Protein AF-A0A832YCL0-F1 (afdb_monomer_lite)

Structure (mmCIF, N/CA/C/O backbone):
data_AF-A0A832YCL0-F1
#
_entry.id   AF-A0A832YCL0-F1
#
loop_
_atom_site.group_PDB
_atom_site.id
_atom_site.type_symbol
_atom_site.label_atom_id
_atom_site.label_alt_id
_atom_site.label_comp_id
_atom_site.label_asym_id
_atom_site.label_entity_id
_atom_site.label_seq_id
_atom_site.pdbx_PDB_ins_code
_atom_site.Cartn_x
_atom_site.Cartn_y
_atom_site.Cartn_z
_atom_site.occupancy
_atom_site.B_iso_or_equiv
_atom_s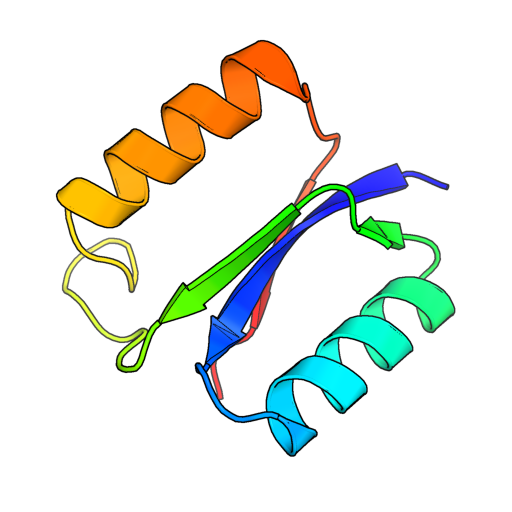ite.auth_seq_id
_atom_site.auth_comp_id
_atom_site.auth_asym_id
_atom_site.auth_atom_id
_atom_site.pdbx_PDB_model_num
ATOM 1 N N . MET A 1 1 ? -15.245 -4.233 7.328 1.00 83.50 1 MET A N 1
ATOM 2 C CA . MET A 1 1 ? -14.255 -4.202 6.237 1.00 83.50 1 MET A CA 1
ATOM 3 C C . MET A 1 1 ? -13.061 -3.449 6.785 1.00 83.50 1 MET A C 1
ATOM 5 O O . MET A 1 1 ? -13.268 -2.330 7.244 1.00 83.50 1 MET A O 1
ATOM 9 N N . ASN A 1 2 ? -11.890 -4.082 6.855 1.00 95.81 2 ASN A N 1
ATOM 10 C CA . ASN A 1 2 ? -10.706 -3.438 7.427 1.00 95.81 2 ASN A CA 1
ATOM 11 C C . ASN A 1 2 ? -10.255 -2.312 6.495 1.00 95.81 2 ASN A C 1
ATOM 13 O O . ASN A 1 2 ? -10.332 -2.433 5.272 1.00 95.81 2 ASN A O 1
ATOM 17 N N . SER A 1 3 ? -9.837 -1.197 7.063 1.00 97.94 3 SER A N 1
ATOM 18 C CA . SER A 1 3 ? -9.333 -0.052 6.322 1.00 97.94 3 SER A CA 1
ATOM 19 C C . SER A 1 3 ? -7.870 -0.250 5.933 1.00 97.94 3 SER A C 1
ATOM 21 O O . SER A 1 3 ? -7.079 -0.789 6.707 1.00 97.94 3 SER A O 1
ATOM 23 N N . ALA A 1 4 ? -7.509 0.186 4.729 1.00 98.31 4 ALA A N 1
ATOM 24 C CA . ALA A 1 4 ? -6.175 -0.010 4.181 1.00 98.31 4 ALA A CA 1
ATOM 25 C C . ALA A 1 4 ? -5.587 1.280 3.604 1.00 98.31 4 ALA A C 1
ATOM 27 O O . ALA A 1 4 ? -6.298 2.109 3.031 1.00 98.31 4 ALA A O 1
ATOM 28 N N . ILE A 1 5 ? -4.267 1.411 3.697 1.00 98.19 5 ILE A N 1
ATOM 29 C CA . ILE A 1 5 ? -3.483 2.225 2.763 1.00 98.19 5 ILE A CA 1
ATOM 30 C C . ILE A 1 5 ? -2.891 1.269 1.733 1.00 98.19 5 ILE A C 1
ATOM 32 O O . ILE A 1 5 ? -2.230 0.306 2.115 1.00 98.19 5 ILE A O 1
ATOM 36 N N . LEU A 1 6 ? -3.118 1.538 0.450 1.00 97.94 6 LEU A N 1
ATOM 37 C CA . LEU A 1 6 ? -2.488 0.815 -0.651 1.00 97.94 6 LEU A CA 1
ATOM 38 C C . LEU A 1 6 ? -1.214 1.549 -1.078 1.00 97.94 6 LEU A C 1
ATOM 40 O O . LEU A 1 6 ? -1.242 2.762 -1.285 1.00 97.94 6 LEU A O 1
ATOM 44 N N . ILE A 1 7 ? -0.115 0.821 -1.229 1.00 97.62 7 ILE A N 1
ATOM 45 C CA . ILE A 1 7 ? 1.124 1.283 -1.857 1.00 97.62 7 ILE A CA 1
ATOM 46 C C . ILE A 1 7 ? 1.342 0.408 -3.091 1.00 97.62 7 ILE A C 1
ATOM 48 O O . ILE A 1 7 ? 1.449 -0.803 -2.942 1.00 97.62 7 ILE A O 1
ATOM 52 N N . THR A 1 8 ? 1.375 1.006 -4.283 1.00 97.00 8 THR A N 1
ATOM 53 C CA . THR A 1 8 ? 1.501 0.285 -5.566 1.00 97.00 8 THR A CA 1
ATOM 54 C C . THR A 1 8 ? 2.205 1.155 -6.621 1.00 97.00 8 THR A C 1
ATOM 56 O O . THR A 1 8 ? 2.561 2.320 -6.369 1.00 97.00 8 THR A O 1
ATOM 59 N N . TYR A 1 9 ? 2.429 0.599 -7.809 1.00 96.00 9 TYR A N 1
ATOM 60 C CA . TYR A 1 9 ? 3.047 1.292 -8.932 1.00 96.00 9 TYR A CA 1
ATOM 61 C C . TYR A 1 9 ? 2.172 2.432 -9.470 1.00 96.00 9 TYR A C 1
ATOM 63 O O . TYR A 1 9 ? 0.944 2.419 -9.389 1.00 96.00 9 TYR A O 1
ATOM 71 N N . ASN A 1 10 ? 2.807 3.460 -10.037 1.00 94.62 10 ASN A N 1
ATOM 72 C CA . ASN A 1 10 ? 2.112 4.586 -10.667 1.00 94.62 10 ASN A CA 1
ATOM 73 C C . ASN A 1 10 ? 1.716 4.277 -12.124 1.00 94.62 10 ASN A C 1
ATOM 75 O O . ASN A 1 10 ? 2.094 5.005 -13.042 1.00 94.62 10 ASN A O 1
ATOM 79 N N . GLU A 1 11 ? 0.982 3.183 -12.315 1.00 95.44 11 GLU A N 1
ATOM 80 C CA . GLU A 1 11 ? 0.494 2.688 -13.605 1.00 95.44 11 GLU A CA 1
ATOM 81 C C . GLU A 1 11 ? -1.002 2.387 -13.483 1.00 95.44 11 GLU A C 1
ATOM 83 O O . GLU A 1 11 ? -1.418 1.665 -12.580 1.00 95.44 11 GLU A O 1
ATOM 88 N N . ASP A 1 12 ? -1.834 2.977 -14.345 1.00 94.88 12 ASP A N 1
ATOM 89 C CA . ASP A 1 12 ? -3.291 2.983 -14.147 1.00 94.88 12 ASP A CA 1
ATOM 90 C C . ASP A 1 12 ? -3.915 1.582 -14.124 1.00 94.88 12 ASP A C 1
ATOM 92 O O . ASP A 1 12 ? -4.830 1.340 -13.333 1.00 94.88 12 ASP A O 1
ATOM 96 N N . ASP A 1 13 ? -3.420 0.665 -14.956 1.00 95.88 13 ASP A N 1
ATOM 97 C CA . ASP A 1 13 ? -3.913 -0.713 -14.994 1.00 95.88 13 ASP A CA 1
ATOM 98 C C . ASP A 1 13 ? -3.536 -1.470 -13.714 1.00 95.88 13 ASP A C 1
ATOM 100 O O . ASP A 1 13 ? -4.410 -2.076 -13.091 1.00 95.88 13 ASP A O 1
ATOM 104 N N . VAL A 1 14 ? -2.291 -1.317 -13.248 1.00 95.62 14 VAL A N 1
ATOM 105 C CA . VAL A 1 14 ? -1.812 -1.889 -11.977 1.00 95.62 14 VAL A CA 1
ATOM 106 C C . VAL A 1 14 ? -2.626 -1.347 -10.800 1.00 95.62 14 VAL A C 1
ATOM 108 O O . VAL A 1 14 ? -3.104 -2.098 -9.954 1.00 95.62 14 VAL A O 1
ATOM 111 N N . ILE A 1 15 ? -2.884 -0.038 -10.775 1.00 96.38 15 ILE A N 1
ATOM 112 C CA . ILE A 1 15 ? -3.684 0.597 -9.723 1.00 96.38 15 ILE A CA 1
ATOM 113 C C . ILE A 1 15 ? -5.109 0.042 -9.698 1.00 96.38 15 ILE A C 1
ATOM 115 O O . ILE A 1 15 ? -5.653 -0.204 -8.620 1.00 96.38 15 ILE A O 1
ATOM 119 N N . ARG A 1 16 ? -5.746 -0.112 -10.863 1.00 97.38 16 ARG A N 1
ATOM 120 C CA . ARG A 1 16 ? -7.117 -0.637 -10.954 1.00 97.38 16 ARG A CA 1
ATOM 121 C C . ARG A 1 16 ? -7.189 -2.078 -10.475 1.00 97.38 16 ARG A C 1
ATOM 123 O O . ARG A 1 16 ? -8.113 -2.407 -9.733 1.00 97.38 16 ARG A O 1
ATOM 130 N N . GLU A 1 17 ? -6.225 -2.900 -10.871 1.00 97.19 17 GLU A N 1
ATOM 131 C CA . GLU A 1 17 ? -6.121 -4.284 -10.424 1.00 97.19 17 GLU A CA 1
ATOM 132 C C . GLU A 1 17 ? -5.938 -4.358 -8.906 1.00 97.19 17 GLU A C 1
ATOM 134 O O . GLU A 1 17 ? -6.760 -4.966 -8.221 1.00 97.19 17 GLU A O 1
ATOM 139 N N . ALA A 1 18 ? -4.947 -3.655 -8.359 1.00 97.62 18 ALA A N 1
ATOM 140 C CA . ALA A 1 18 ? -4.662 -3.652 -6.927 1.00 97.62 18 ALA A CA 1
ATOM 141 C C . ALA A 1 18 ? -5.864 -3.183 -6.086 1.00 97.62 18 ALA A C 1
ATOM 143 O O . ALA A 1 18 ? -6.160 -3.750 -5.029 1.00 97.62 18 ALA A O 1
ATOM 144 N N . LEU A 1 19 ? -6.613 -2.182 -6.564 1.00 98.00 19 LEU A N 1
ATOM 145 C CA . LEU A 1 19 ? -7.855 -1.738 -5.926 1.00 98.00 19 LEU A CA 1
ATOM 146 C C . LEU A 1 19 ? -8.948 -2.816 -5.967 1.00 98.00 19 LEU A C 1
ATOM 148 O O . LEU A 1 19 ? -9.602 -3.045 -4.949 1.00 98.00 19 LEU A O 1
ATOM 152 N N . ALA A 1 20 ? -9.137 -3.489 -7.105 1.00 98.19 20 ALA A N 1
ATOM 153 C CA . ALA A 1 20 ? -10.117 -4.567 -7.243 1.00 98.19 20 ALA A CA 1
ATOM 154 C C . ALA A 1 20 ? -9.772 -5.781 -6.363 1.00 98.19 20 ALA A C 1
ATOM 156 O O . ALA A 1 20 ? -10.666 -6.392 -5.768 1.00 98.19 20 ALA A O 1
ATOM 157 N N . LEU A 1 21 ? -8.483 -6.104 -6.228 1.00 97.50 21 LEU A N 1
ATOM 158 C CA . LEU A 1 21 ? -7.995 -7.150 -5.330 1.00 97.50 21 LEU A CA 1
ATOM 159 C C . LEU A 1 21 ? -8.232 -6.785 -3.860 1.00 97.50 21 LEU A C 1
ATOM 161 O O . LEU A 1 21 ? -8.714 -7.623 -3.097 1.00 97.50 21 LEU A O 1
ATOM 165 N N . CYS A 1 22 ? -7.967 -5.534 -3.465 1.00 97.94 22 CYS A N 1
ATOM 166 C CA . CYS A 1 22 ? -8.260 -5.054 -2.111 1.00 97.94 22 CYS A CA 1
ATOM 167 C C . CYS A 1 22 ? -9.754 -5.161 -1.776 1.00 97.94 22 CYS A C 1
ATOM 169 O O . CYS A 1 22 ? -10.101 -5.680 -0.714 1.00 97.94 22 CYS A O 1
ATOM 171 N N . ASP A 1 23 ? -10.630 -4.711 -2.678 1.00 98.00 23 ASP A N 1
ATOM 172 C CA . ASP A 1 23 ? -12.084 -4.782 -2.489 1.00 98.00 23 ASP A CA 1
ATOM 173 C C . ASP A 1 23 ? -12.560 -6.237 -2.357 1.00 98.00 23 ASP A C 1
ATOM 175 O O . ASP A 1 23 ? -13.247 -6.591 -1.395 1.00 98.00 23 ASP A O 1
ATOM 179 N N . SER A 1 24 ? -12.082 -7.117 -3.245 1.00 98.00 24 SER A N 1
ATOM 180 C CA . SER A 1 24 ? -12.383 -8.557 -3.220 1.00 98.00 24 SER A CA 1
ATOM 181 C C . SER A 1 24 ? -11.909 -9.242 -1.933 1.00 98.00 24 SER A C 1
ATOM 183 O O . SER A 1 24 ? -12.569 -10.152 -1.431 1.00 98.00 24 SER A O 1
ATOM 185 N N . ALA A 1 25 ? -10.782 -8.796 -1.372 1.00 97.25 25 ALA A N 1
ATOM 186 C CA . ALA A 1 25 ? -10.232 -9.288 -0.110 1.00 97.25 25 ALA A CA 1
ATOM 187 C C . ALA A 1 25 ? -10.902 -8.674 1.137 1.00 97.25 25 ALA A C 1
ATOM 189 O O . ALA A 1 25 ? -10.544 -9.021 2.264 1.00 97.25 25 A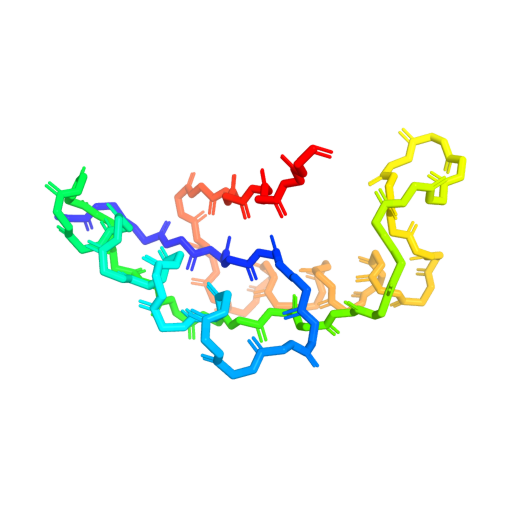LA A O 1
ATOM 190 N N . GLY A 1 26 ? -11.882 -7.781 0.970 1.00 97.56 26 GLY A N 1
ATOM 191 C CA . GLY A 1 26 ? -12.590 -7.158 2.084 1.00 97.56 26 GLY A CA 1
ATOM 192 C C . GLY A 1 26 ? -11.800 -6.039 2.765 1.00 97.56 26 GLY A C 1
ATOM 193 O O . GLY A 1 26 ? -11.945 -5.836 3.980 1.00 97.56 26 GLY A O 1
ATOM 194 N N . TYR A 1 27 ? -11.004 -5.296 1.993 1.00 98.25 27 TYR A N 1
ATOM 195 C CA . TYR A 1 27 ? -10.326 -4.081 2.434 1.00 98.25 27 TYR A CA 1
ATOM 196 C C . TYR A 1 27 ? -10.917 -2.828 1.790 1.00 98.25 27 TYR A C 1
ATOM 198 O O . TYR A 1 27 ? -11.047 -2.724 0.574 1.00 98.25 27 TYR A O 1
ATOM 206 N N . LYS A 1 28 ? -11.190 -1.816 2.617 1.00 97.69 28 LYS A N 1
ATOM 207 C CA . LYS A 1 28 ? -11.558 -0.476 2.155 1.00 97.69 28 LYS A CA 1
ATOM 208 C C . LYS A 1 28 ? -10.303 0.385 2.054 1.00 97.69 28 LYS A C 1
ATOM 210 O O . LYS A 1 28 ? -9.785 0.840 3.075 1.00 97.69 28 LYS A O 1
ATOM 215 N N . VAL A 1 29 ? -9.839 0.651 0.838 1.00 97.69 29 VAL A N 1
ATOM 216 C CA . VAL A 1 29 ? -8.677 1.523 0.609 1.00 97.69 29 VAL A CA 1
ATOM 217 C C . VAL A 1 29 ? -9.050 2.981 0.898 1.00 97.69 29 VAL A C 1
ATOM 219 O O . VAL A 1 29 ? -9.905 3.559 0.230 1.00 97.69 29 VAL A O 1
ATOM 222 N N . LEU A 1 30 ? -8.422 3.576 1.915 1.00 97.19 30 LEU A N 1
ATOM 223 C CA . LEU A 1 30 ? -8.612 4.978 2.306 1.00 97.19 30 LEU A CA 1
ATOM 224 C C . LEU A 1 30 ? -7.675 5.917 1.542 1.00 97.19 30 LEU A C 1
ATOM 226 O O . LEU A 1 30 ? -8.054 7.036 1.211 1.00 97.19 30 LEU A O 1
ATOM 230 N N . HIS A 1 31 ? -6.456 5.451 1.267 1.00 96.94 31 HIS A N 1
ATOM 231 C CA . HIS A 1 31 ? -5.429 6.187 0.537 1.00 96.94 31 HIS A CA 1
ATOM 232 C C . HIS A 1 31 ? -4.653 5.246 -0.381 1.00 96.94 31 HIS A C 1
ATOM 234 O O . HIS A 1 31 ? -4.411 4.092 -0.031 1.00 96.94 31 HIS A O 1
ATOM 240 N N . ASN A 1 32 ? -4.232 5.769 -1.532 1.00 95.25 32 ASN A N 1
ATOM 241 C CA . ASN A 1 32 ? -3.341 5.087 -2.461 1.00 95.25 32 ASN A CA 1
ATOM 242 C C . ASN A 1 32 ? -2.067 5.924 -2.644 1.00 95.25 32 ASN A C 1
ATOM 244 O O . ASN A 1 32 ? -2.125 7.039 -3.168 1.00 95.25 32 ASN A O 1
ATOM 248 N N . ILE A 1 33 ? -0.934 5.382 -2.208 1.00 95.31 33 ILE A N 1
ATOM 249 C CA . ILE A 1 33 ? 0.395 5.950 -2.404 1.00 95.31 33 ILE A CA 1
ATOM 250 C C . ILE A 1 33 ? 1.003 5.301 -3.647 1.00 95.31 33 ILE A C 1
ATOM 252 O O . ILE A 1 33 ? 1.444 4.155 -3.627 1.00 95.31 33 ILE A O 1
ATOM 256 N N . LYS A 1 34 ? 1.076 6.080 -4.722 1.00 93.81 34 LYS A N 1
ATOM 257 C CA . LYS A 1 34 ? 1.633 5.642 -6.003 1.00 93.81 34 LYS A CA 1
ATOM 258 C C . LYS A 1 34 ? 3.116 5.987 -6.085 1.00 93.81 34 LYS A C 1
ATOM 260 O O . LYS A 1 34 ? 3.513 7.109 -5.736 1.00 93.81 34 LYS A O 1
ATOM 265 N N . HIS A 1 35 ? 3.938 5.062 -6.571 1.00 91.44 35 HIS A N 1
ATOM 266 C CA . HIS A 1 35 ? 5.355 5.321 -6.822 1.00 91.44 35 HIS A CA 1
ATOM 267 C C . HIS A 1 35 ? 5.863 4.585 -8.065 1.00 91.44 35 HIS A C 1
ATOM 269 O O . HIS A 1 35 ? 5.339 3.549 -8.434 1.00 91.44 35 HIS A O 1
ATOM 275 N N . HIS A 1 36 ? 6.887 5.119 -8.732 1.00 90.56 36 HIS A N 1
ATOM 276 C CA . HIS A 1 36 ? 7.450 4.476 -9.927 1.00 90.56 36 HIS A CA 1
ATOM 277 C C . HIS A 1 36 ? 8.405 3.321 -9.596 1.00 90.56 36 HIS A C 1
ATOM 279 O O . HIS A 1 36 ? 8.704 2.514 -10.465 1.00 90.56 36 HIS A O 1
ATOM 285 N N . PHE A 1 37 ? 8.915 3.257 -8.364 1.00 90.12 37 PHE A N 1
ATOM 286 C CA . PHE A 1 37 ? 9.915 2.273 -7.964 1.00 90.12 37 PHE A CA 1
ATOM 287 C C . PHE A 1 37 ? 9.685 1.831 -6.519 1.00 90.12 37 PHE A C 1
ATOM 289 O O . PHE A 1 37 ? 9.792 2.648 -5.608 1.00 90.12 37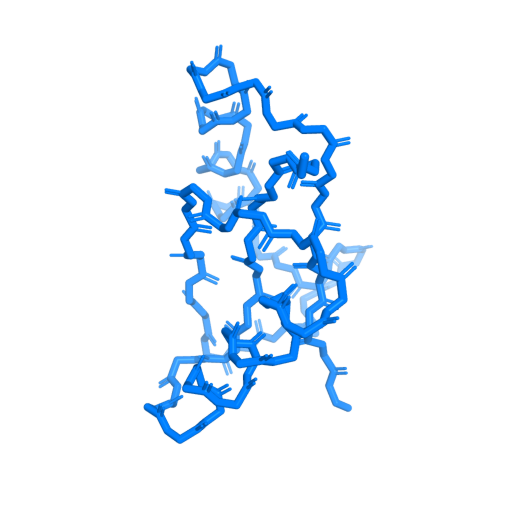 PHE A O 1
ATOM 296 N N . LEU A 1 38 ? 9.384 0.549 -6.314 1.00 93.75 38 LEU A N 1
ATOM 297 C CA . LEU A 1 38 ? 9.074 -0.034 -5.001 1.00 93.75 38 LEU A CA 1
ATOM 298 C C . LEU A 1 38 ? 10.204 -0.904 -4.428 1.00 93.75 38 LEU A C 1
ATOM 300 O O . LEU A 1 38 ? 9.999 -1.647 -3.475 1.00 93.75 38 LEU A O 1
ATOM 304 N N . GLN A 1 39 ? 11.423 -0.761 -4.954 1.00 93.06 39 GLN A N 1
ATOM 305 C CA . GLN A 1 39 ? 12.600 -1.537 -4.542 1.00 93.06 39 GLN A CA 1
ATOM 306 C C . GLN A 1 39 ? 13.665 -0.659 -3.863 1.00 93.06 39 GLN A C 1
ATOM 308 O O . GLN A 1 39 ? 14.859 -0.970 -3.861 1.00 93.06 39 GLN A O 1
A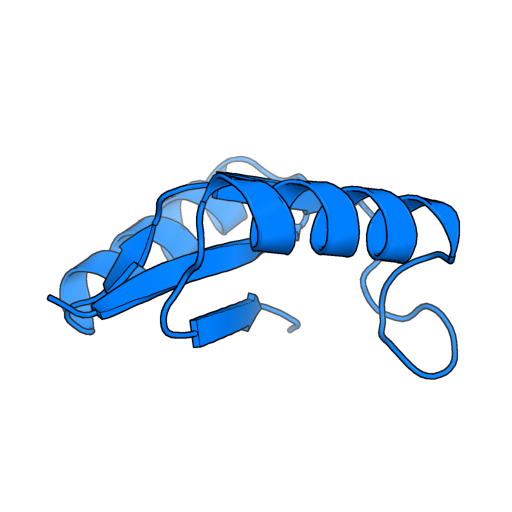TOM 313 N N . ALA A 1 40 ? 13.263 0.479 -3.284 1.00 93.19 40 ALA A N 1
ATOM 314 C CA . ALA A 1 40 ? 14.180 1.294 -2.496 1.00 93.19 40 ALA A CA 1
ATOM 315 C C . ALA A 1 40 ? 14.720 0.481 -1.298 1.00 93.19 40 ALA A C 1
ATOM 317 O O . ALA A 1 40 ? 13.976 -0.290 -0.684 1.00 93.19 40 ALA A O 1
ATOM 318 N N . PRO A 1 41 ? 15.997 0.655 -0.909 1.00 92.50 41 PRO A N 1
ATOM 319 C CA . PRO A 1 41 ? 16.580 -0.114 0.183 1.00 92.50 41 PRO A CA 1
ATOM 320 C C . PRO A 1 41 ? 15.769 -0.029 1.486 1.00 92.50 41 PRO A C 1
ATOM 322 O O . PRO A 1 41 ? 15.235 1.025 1.836 1.00 92.50 41 PRO A O 1
ATOM 325 N N . LYS A 1 42 ? 15.763 -1.130 2.247 1.00 93.00 42 LYS A N 1
ATOM 326 C CA . LYS A 1 42 ? 15.073 -1.338 3.539 1.00 93.00 42 LYS A CA 1
ATOM 327 C C . LYS A 1 42 ? 13.553 -1.484 3.472 1.00 93.00 42 LYS A C 1
ATOM 329 O O . LYS A 1 42 ? 13.045 -2.427 4.062 1.00 93.00 42 LYS A O 1
ATOM 334 N N . TYR A 1 43 ? 12.846 -0.562 2.823 1.00 92.88 43 TYR A N 1
ATOM 335 C CA . TYR A 1 43 ? 11.381 -0.464 2.939 1.00 92.88 43 TYR A CA 1
ATOM 336 C C . TYR A 1 43 ? 10.642 -0.460 1.598 1.00 92.88 43 TYR A C 1
ATOM 338 O O . TYR A 1 43 ? 9.441 -0.217 1.575 1.00 92.88 43 TYR A O 1
ATOM 346 N N . GLY A 1 44 ? 11.350 -0.624 0.481 1.00 93.56 44 GLY A N 1
ATOM 347 C CA . GLY A 1 44 ? 10.782 -0.552 -0.864 1.00 93.56 44 GLY A CA 1
ATOM 348 C C . GLY A 1 44 ? 10.444 0.869 -1.333 1.00 93.56 44 GLY A C 1
ATOM 349 O O . GLY A 1 44 ? 10.551 1.181 -2.512 1.00 93.56 44 GLY A O 1
ATOM 350 N N . ILE A 1 45 ? 10.158 1.799 -0.422 1.00 94.62 45 ILE A N 1
ATOM 351 C CA . ILE A 1 45 ? 9.871 3.209 -0.723 1.00 94.62 45 ILE A CA 1
ATOM 352 C C . ILE A 1 45 ? 10.920 4.168 -0.147 1.00 94.62 45 ILE A C 1
ATOM 354 O O . ILE A 1 45 ? 11.610 3.878 0.831 1.00 94.62 45 ILE A O 1
ATOM 358 N N . SER A 1 46 ? 11.040 5.344 -0.766 1.00 93.44 46 SER A N 1
ATOM 359 C CA . SER A 1 46 ? 11.972 6.392 -0.333 1.00 93.44 46 SER A CA 1
ATOM 360 C C . SER A 1 46 ? 11.626 6.971 1.046 1.00 93.44 46 SER A C 1
ATOM 362 O O . SER A 1 46 ? 10.475 6.949 1.479 1.00 93.44 46 SER A O 1
ATOM 364 N N . THR A 1 47 ? 12.604 7.592 1.717 1.00 93.62 47 THR A N 1
ATOM 365 C CA . THR A 1 47 ? 12.393 8.285 3.004 1.00 93.62 47 THR A CA 1
ATOM 366 C C . THR A 1 47 ? 11.269 9.324 2.941 1.00 93.62 47 THR A C 1
ATOM 368 O O . THR A 1 47 ? 10.497 9.442 3.889 1.00 93.62 47 THR A O 1
ATOM 371 N N . GLY A 1 48 ? 11.136 10.044 1.819 1.00 93.75 48 GLY A N 1
ATOM 372 C CA . GLY A 1 48 ? 10.042 10.999 1.619 1.00 93.75 48 GLY A CA 1
ATOM 373 C C . GLY A 1 48 ? 8.672 10.319 1.608 1.00 93.75 48 GLY A C 1
ATOM 374 O O . GLY A 1 48 ? 7.758 10.766 2.294 1.00 93.75 48 GLY A O 1
ATOM 375 N N . LYS A 1 49 ? 8.553 9.180 0.916 1.00 94.00 49 LYS A N 1
ATOM 376 C CA . LYS A 1 49 ? 7.325 8.372 0.885 1.00 94.00 49 LYS A CA 1
ATOM 377 C C . LYS A 1 49 ? 7.001 7.731 2.235 1.00 94.00 49 LYS A C 1
ATOM 379 O O . LYS A 1 49 ? 5.835 7.611 2.588 1.00 94.00 49 LYS A O 1
ATOM 384 N N . ILE A 1 50 ? 8.014 7.373 3.025 1.00 95.56 50 ILE A N 1
ATOM 385 C CA . ILE A 1 50 ? 7.818 6.905 4.405 1.00 95.56 50 ILE A CA 1
ATOM 386 C C . ILE A 1 50 ? 7.246 8.021 5.281 1.00 95.56 50 ILE A C 1
ATOM 388 O O . ILE A 1 50 ? 6.394 7.752 6.125 1.00 95.56 50 ILE A O 1
ATOM 392 N N . GLN A 1 51 ? 7.704 9.263 5.108 1.00 96.06 51 GLN A N 1
ATOM 393 C CA . GLN A 1 51 ? 7.151 10.388 5.857 1.00 96.06 51 GLN A CA 1
ATOM 394 C C . GLN A 1 51 ? 5.691 10.649 5.464 1.00 96.06 51 GLN A C 1
ATOM 396 O O . GLN A 1 51 ? 4.845 10.738 6.347 1.00 96.06 51 GLN A O 1
ATOM 401 N N . GLU A 1 52 ? 5.382 10.644 4.165 1.00 95.56 52 GLU A N 1
ATOM 402 C CA . GLU A 1 52 ? 4.003 10.722 3.658 1.00 95.56 52 GLU A CA 1
ATOM 403 C C . GLU A 1 52 ? 3.114 9.621 4.263 1.00 95.56 52 GLU A C 1
ATOM 405 O O . GLU A 1 52 ? 2.038 9.908 4.785 1.00 95.56 52 GLU A O 1
ATOM 410 N N . LEU A 1 53 ? 3.589 8.370 4.279 1.00 96.75 53 LEU A N 1
ATOM 411 C CA . LEU A 1 53 ? 2.879 7.251 4.900 1.00 96.75 53 LEU A CA 1
ATOM 412 C C . LEU A 1 53 ? 2.612 7.499 6.391 1.00 96.75 53 LEU A C 1
ATOM 414 O O . LEU A 1 53 ? 1.494 7.276 6.848 1.00 96.75 53 LEU A O 1
ATOM 418 N N . LYS A 1 54 ? 3.602 7.986 7.152 1.00 96.75 54 LYS A N 1
ATOM 419 C CA . LYS A 1 54 ? 3.432 8.310 8.580 1.00 96.75 54 LYS A CA 1
ATOM 420 C C . LYS A 1 54 ? 2.360 9.374 8.800 1.00 96.75 54 LYS A C 1
ATOM 422 O O . LYS A 1 54 ? 1.529 9.214 9.693 1.00 96.75 54 LYS A O 1
ATOM 427 N N . ASP A 1 55 ? 2.352 10.420 7.985 1.00 97.06 55 ASP A N 1
ATOM 428 C CA . ASP A 1 55 ? 1.388 11.516 8.105 1.00 97.06 55 ASP A CA 1
ATOM 429 C C . ASP A 1 55 ? -0.043 11.027 7.797 1.00 97.06 55 ASP A C 1
ATOM 431 O O . ASP A 1 55 ? -1.002 11.351 8.510 1.00 97.06 55 ASP A O 1
ATOM 435 N N . ILE A 1 56 ? -0.189 10.153 6.794 1.00 97.00 56 ILE A N 1
ATOM 436 C CA . ILE A 1 56 ? -1.466 9.495 6.482 1.00 97.00 56 ILE A CA 1
ATOM 437 C C . ILE A 1 56 ? -1.885 8.565 7.626 1.00 97.00 56 ILE A C 1
ATOM 439 O O . ILE A 1 56 ? -3.038 8.600 8.045 1.00 97.00 56 ILE A O 1
ATOM 443 N N . MET A 1 57 ? -0.979 7.765 8.193 1.00 96.31 57 MET A N 1
ATOM 444 C CA . MET A 1 57 ? -1.304 6.858 9.303 1.00 96.31 57 MET A CA 1
ATOM 445 C C . MET A 1 57 ? -1.835 7.598 10.537 1.00 96.31 57 MET A C 1
ATOM 447 O O . MET A 1 57 ? -2.759 7.112 11.188 1.00 96.31 57 MET A O 1
ATOM 451 N N . VAL A 1 58 ? -1.290 8.777 10.852 1.00 96.62 58 VAL A N 1
ATOM 452 C CA . VAL A 1 58 ? -1.750 9.598 11.987 1.00 96.62 58 VAL A CA 1
ATOM 453 C C . VAL A 1 58 ? -3.188 10.087 11.785 1.00 96.62 58 VAL A C 1
ATOM 455 O O . VAL A 1 58 ? -3.970 10.107 12.739 1.00 96.62 58 VAL A O 1
ATOM 458 N N . SER A 1 59 ? -3.541 10.467 10.555 1.00 95.38 59 SER A N 1
ATOM 459 C CA . SER A 1 59 ? -4.851 11.037 10.222 1.00 95.38 59 SER A CA 1
ATOM 460 C C . SER A 1 59 ? -5.912 9.976 9.918 1.00 95.38 59 SER A C 1
ATOM 462 O O . SER A 1 59 ? -6.995 10.009 10.500 1.00 95.38 59 SER A O 1
ATOM 464 N N . ALA A 1 60 ? -5.599 9.022 9.043 1.00 95.38 60 ALA A N 1
ATOM 465 C CA . ALA A 1 60 ? -6.526 8.008 8.552 1.00 95.38 60 ALA A CA 1
ATOM 466 C C . ALA A 1 60 ? -6.663 6.799 9.487 1.00 95.38 60 ALA A C 1
ATOM 468 O O . ALA A 1 60 ? -7.691 6.130 9.436 1.00 95.38 60 ALA A O 1
ATOM 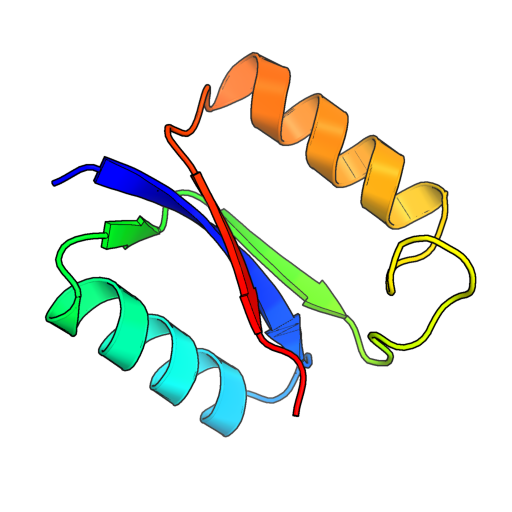469 N N . LYS A 1 61 ? -5.651 6.527 10.331 1.00 96.19 61 LYS A N 1
ATOM 470 C CA . LYS A 1 61 ? -5.594 5.385 11.266 1.00 96.19 61 LYS A CA 1
ATOM 471 C C . LYS A 1 61 ? -6.058 4.065 10.624 1.00 96.19 61 LYS A C 1
ATOM 473 O O . LYS A 1 61 ? -7.028 3.475 11.097 1.00 96.19 61 LYS A O 1
ATOM 478 N N . PRO A 1 62 ? -5.407 3.626 9.531 1.00 97.25 62 PRO A N 1
ATOM 479 C CA . PRO A 1 62 ? -5.796 2.403 8.845 1.00 97.25 62 PRO A CA 1
ATOM 480 C C . PRO A 1 62 ? -5.554 1.172 9.727 1.00 97.25 62 PRO A C 1
ATOM 482 O O . PRO A 1 62 ? -4.660 1.173 10.577 1.00 97.25 62 PRO A O 1
ATOM 485 N N . ASP A 1 63 ? -6.291 0.099 9.464 1.00 98.00 63 ASP A N 1
ATOM 486 C CA . ASP A 1 63 ? -6.082 -1.196 10.117 1.00 98.00 63 ASP A CA 1
ATOM 487 C C . ASP A 1 63 ? -4.865 -1.928 9.533 1.00 98.00 63 ASP A C 1
ATOM 489 O O . ASP A 1 63 ? -4.159 -2.639 10.247 1.00 98.00 63 ASP A O 1
ATOM 493 N N . VAL A 1 64 ? -4.612 -1.756 8.229 1.00 97.31 64 VAL A N 1
ATOM 494 C CA . VAL A 1 64 ? -3.516 -2.418 7.506 1.00 97.31 64 VAL A CA 1
ATOM 495 C C . VAL A 1 64 ? -2.845 -1.506 6.476 1.00 97.31 64 VAL A C 1
ATOM 497 O O . VAL A 1 64 ? -3.408 -0.515 6.005 1.00 97.31 64 VAL A O 1
ATOM 500 N N . ILE A 1 65 ? -1.633 -1.885 6.080 1.00 97.38 65 ILE A N 1
ATOM 501 C CA . ILE A 1 65 ? -0.958 -1.363 4.890 1.00 97.38 65 ILE A CA 1
ATOM 502 C C . ILE A 1 65 ? -0.842 -2.524 3.906 1.00 97.38 65 ILE A C 1
ATOM 504 O O . ILE A 1 65 ? -0.312 -3.577 4.260 1.00 97.38 65 ILE A O 1
ATOM 508 N N . VAL A 1 66 ? -1.339 -2.330 2.688 1.00 97.25 66 VAL A N 1
ATOM 509 C CA . VAL A 1 66 ? -1.163 -3.262 1.572 1.00 97.25 66 VAL A CA 1
ATOM 510 C C . VAL A 1 66 ? -0.018 -2.732 0.723 1.00 97.25 66 VAL A C 1
ATOM 512 O O . VAL A 1 66 ? -0.103 -1.627 0.190 1.00 97.25 66 VAL A O 1
ATOM 515 N N . PHE A 1 67 ? 1.063 -3.502 0.642 1.00 96.88 67 PHE A N 1
ATOM 516 C CA . PHE A 1 67 ? 2.220 -3.197 -0.192 1.00 96.88 67 PHE A CA 1
ATOM 517 C C . PHE A 1 67 ? 2.218 -4.152 -1.382 1.00 96.88 67 PHE A C 1
ATOM 519 O O . PHE A 1 67 ? 2.449 -5.346 -1.209 1.00 96.88 67 PHE A O 1
ATOM 526 N N . ASP A 1 68 ? 1.889 -3.621 -2.551 1.00 95.50 68 ASP A N 1
ATOM 527 C CA . ASP A 1 68 ? 1.714 -4.349 -3.802 1.00 95.50 68 ASP A CA 1
ATOM 528 C C . ASP A 1 68 ? 2.972 -4.174 -4.664 1.00 95.50 68 ASP A C 1
ATOM 530 O O . ASP A 1 68 ? 3.121 -3.191 -5.391 1.00 95.50 68 ASP A O 1
ATOM 534 N N . GLU A 1 69 ? 3.923 -5.091 -4.485 1.00 87.75 69 GLU A N 1
ATOM 535 C CA . GLU A 1 69 ? 5.156 -5.200 -5.272 1.00 87.75 69 GLU A CA 1
ATOM 536 C C . GLU A 1 69 ? 5.141 -6.526 -6.036 1.00 87.75 69 GLU A C 1
ATOM 538 O O . GLU A 1 69 ? 4.606 -7.516 -5.527 1.00 87.75 69 GLU A O 1
ATOM 543 N N . VAL A 1 70 ? 5.673 -6.512 -7.262 1.00 73.88 70 VAL A N 1
ATOM 544 C CA . VAL A 1 70 ? 5.642 -7.639 -8.211 1.00 73.88 70 VAL A CA 1
ATOM 545 C C . VAL A 1 70 ? 6.992 -8.336 -8.268 1.00 73.88 70 VAL A C 1
ATOM 547 O O . VAL A 1 70 ? 7.994 -7.627 -8.508 1.00 73.88 70 VAL A O 1
#

Radius of gyration: 11.57 Å; chains: 1; bounding box: 31×21×27 Å

Fol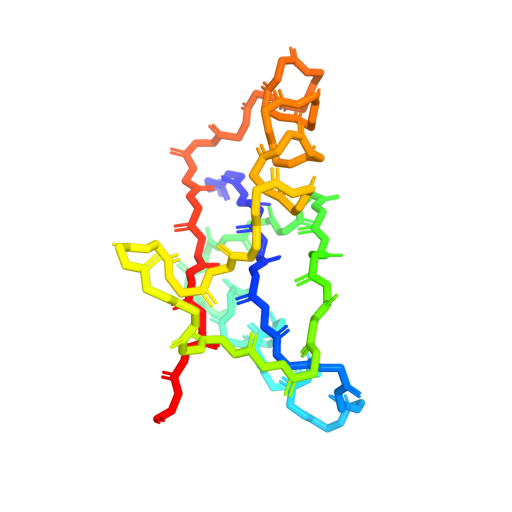dseek 3Di:
DFEEAEEWEPDPVRVVVSCVVCVVVPYDYPYYHHDHWQCPPPGSDDPVVVVVVVVCCVPVVTPYYHYDDD

Secondary structure (DSSP, 8-state):
-EEEEEEEES-HHHHHHHHHHHHHTTEEEEEEEEES---BTTTBS-HHHHHHHHHHHHHH--SEEEE---

pLDDT: mean 95.3, std 3.66, range [73.88, 98.31]

Sequence (70 aa):
MNSAILITYNEDDVIREALALCDSAGYKVLHNIKHHFLQAPKYGISTGKIQELKDIMVSAKPDVIVFDEV